Protein AF-A0A090TD73-F1 (afdb_monomer)

Sequence (42 aa):
MKKIAVILSGSGVFDGAEIHESVLALHAIEKAGATCTVLRQT

Foldseek 3Di:
DAEEEAEWADDDPVRIDDPVVVVVVCVVCVVVVYHYDYDYDD

Structure (mmCIF, N/CA/C/O backbone):
data_AF-A0A090TD73-F1
#
_entry.id   AF-A0A090TD73-F1
#
loop_
_atom_site.group_PDB
_atom_site.id
_atom_site.type_symbol
_atom_site.label_atom_id
_atom_site.label_alt_id
_atom_site.label_comp_id
_atom_site.label_asym_id
_atom_site.label_entity_id
_atom_site.label_seq_id
_atom_site.pdbx_PDB_ins_code
_atom_site.Cartn_x
_atom_site.Cartn_y
_atom_site.Cartn_z
_atom_site.occupancy
_atom_site.B_iso_or_equiv
_atom_site.auth_seq_id
_atom_site.auth_comp_id
_atom_site.auth_asym_id
_atom_site.auth_atom_id
_atom_site.pdbx_PDB_model_num
ATOM 1 N N . MET A 1 1 ? -16.554 1.029 11.415 1.00 82.06 1 MET A N 1
ATOM 2 C CA . MET A 1 1 ? -15.201 0.604 10.996 1.00 82.06 1 MET A CA 1
ATOM 3 C C . MET A 1 1 ? -15.229 0.387 9.490 1.00 82.06 1 MET A C 1
ATOM 5 O O . MET A 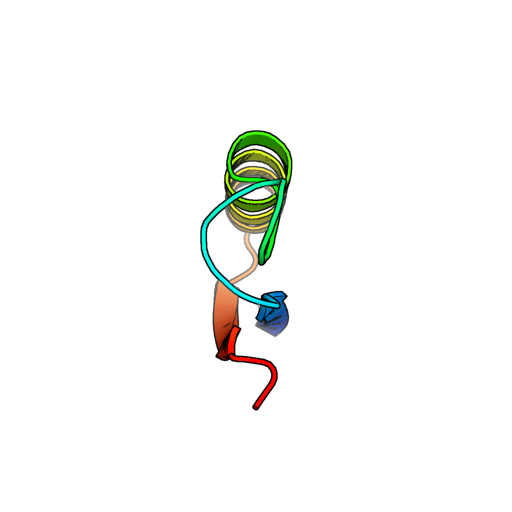1 1 ? -15.992 -0.461 9.041 1.00 82.06 1 MET A O 1
ATOM 9 N N . LYS A 1 2 ? -14.534 1.220 8.705 1.00 95.75 2 LYS A N 1
ATOM 10 C CA . LYS A 1 2 ? -14.553 1.111 7.235 1.00 95.75 2 LYS A CA 1
ATOM 11 C C . LYS A 1 2 ? -13.533 0.062 6.790 1.00 95.75 2 LYS A C 1
ATOM 13 O O . LYS A 1 2 ? -12.444 0.015 7.356 1.00 95.75 2 LYS A O 1
ATOM 18 N N . LYS A 1 3 ? -13.904 -0.756 5.804 1.00 97.62 3 LYS A N 1
ATOM 19 C CA . LYS A 1 3 ? -13.033 -1.759 5.178 1.00 97.62 3 LYS A CA 1
ATOM 20 C C . LYS A 1 3 ? -12.730 -1.313 3.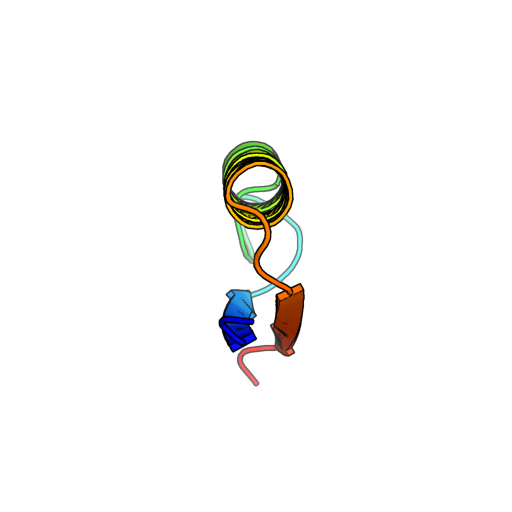752 1.00 97.62 3 LYS A C 1
ATOM 22 O O . LYS A 1 3 ? -13.666 -1.056 2.999 1.00 97.62 3 LYS A O 1
ATOM 27 N N . ILE A 1 4 ? -11.452 -1.195 3.409 1.00 98.19 4 ILE A N 1
ATOM 28 C CA . ILE A 1 4 ? -10.986 -0.682 2.116 1.00 98.19 4 ILE A CA 1
ATOM 29 C C . ILE A 1 4 ? -10.214 -1.784 1.390 1.00 98.19 4 ILE A C 1
ATOM 31 O O . ILE A 1 4 ? -9.286 -2.366 1.946 1.00 98.19 4 ILE A O 1
ATOM 35 N N . ALA A 1 5 ? -10.587 -2.074 0.146 1.00 98.06 5 ALA A N 1
ATOM 36 C CA . ALA A 1 5 ? -9.785 -2.926 -0.724 1.00 98.06 5 ALA A CA 1
ATOM 37 C C . ALA A 1 5 ? -8.752 -2.060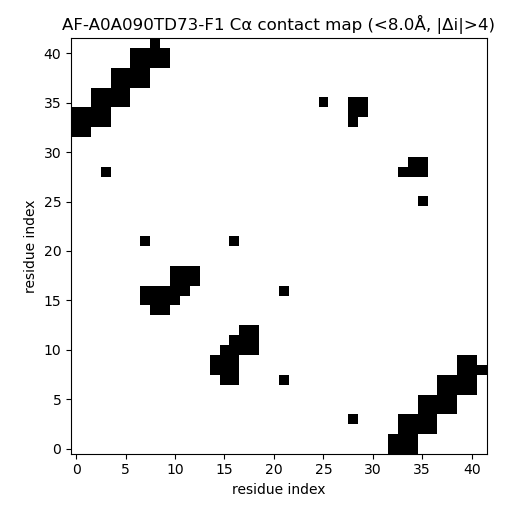 -1.456 1.00 98.06 5 ALA A C 1
ATOM 39 O O . ALA A 1 5 ? -9.116 -1.047 -2.050 1.00 98.06 5 ALA A O 1
ATOM 40 N N . VAL A 1 6 ? -7.482 -2.456 -1.408 1.00 98.06 6 VAL A N 1
ATOM 41 C CA . VAL A 1 6 ? -6.388 -1.793 -2.130 1.00 98.06 6 VAL A CA 1
ATOM 42 C C . VAL A 1 6 ? -5.874 -2.759 -3.183 1.00 98.06 6 VAL A C 1
ATOM 44 O O . VAL A 1 6 ? -5.415 -3.844 -2.839 1.00 98.06 6 VAL A O 1
ATOM 47 N N . ILE A 1 7 ? -5.974 -2.388 -4.457 1.00 98.06 7 ILE A N 1
ATOM 48 C CA . ILE A 1 7 ? -5.487 -3.207 -5.569 1.00 98.06 7 ILE A CA 1
ATOM 49 C C . ILE A 1 7 ? -4.101 -2.703 -5.963 1.00 98.06 7 ILE A C 1
ATOM 51 O O . ILE A 1 7 ? -3.954 -1.527 -6.284 1.00 98.06 7 ILE A O 1
ATOM 55 N N . LEU A 1 8 ? -3.103 -3.587 -5.945 1.00 98.12 8 LEU A N 1
ATOM 56 C CA . LEU A 1 8 ? -1.741 -3.294 -6.397 1.00 98.12 8 LEU A CA 1
ATOM 57 C C . LEU A 1 8 ? -1.404 -4.110 -7.647 1.00 98.12 8 LEU A C 1
ATOM 59 O O . LEU A 1 8 ? -1.743 -5.292 -7.740 1.00 98.12 8 LEU A O 1
ATOM 63 N N . SER A 1 9 ? -0.692 -3.487 -8.584 1.00 97.31 9 SER A N 1
ATOM 64 C CA . SER A 1 9 ? -0.278 -4.071 -9.867 1.00 97.31 9 SER A CA 1
ATOM 65 C C . SER A 1 9 ? 1.083 -4.780 -9.828 1.00 97.31 9 SER A C 1
ATOM 67 O O . SER A 1 9 ? 1.541 -5.269 -10.852 1.00 97.31 9 SER A O 1
ATOM 69 N N . GLY A 1 10 ? 1.742 -4.861 -8.668 1.00 96.12 10 GLY A N 1
ATOM 70 C CA . GLY A 1 10 ? 3.089 -5.426 -8.516 1.00 96.12 10 GLY A CA 1
ATOM 71 C C . GLY A 1 10 ? 3.881 -4.688 -7.434 1.00 96.12 10 GLY A C 1
ATOM 72 O O . GLY A 1 10 ? 3.275 -4.048 -6.576 1.00 96.12 10 GLY A O 1
ATOM 73 N N . SER A 1 11 ? 5.215 -4.762 -7.473 1.00 96.19 11 SER A N 1
ATOM 74 C CA . SER A 1 11 ? 6.104 -4.161 -6.463 1.00 96.19 11 SER A CA 1
ATOM 75 C C . SER A 1 11 ? 7.315 -3.485 -7.111 1.00 96.19 11 SER A C 1
ATOM 77 O O . SER A 1 11 ? 8.426 -4.014 -7.066 1.00 96.19 11 SER A O 1
ATOM 79 N N . GLY A 1 12 ? 7.101 -2.306 -7.686 1.00 96.06 12 GLY A N 1
ATOM 80 C CA . GLY A 1 12 ? 8.129 -1.573 -8.413 1.00 96.06 12 GLY A CA 1
ATOM 81 C C . GLY A 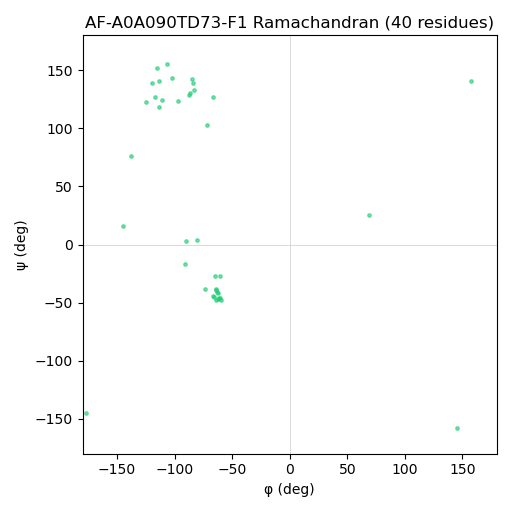1 12 ? 7.505 -0.592 -9.397 1.00 96.06 12 GLY A C 1
ATOM 82 O O . GLY A 1 12 ? 6.508 -0.896 -10.038 1.00 96.06 12 GLY A O 1
ATOM 83 N N . VAL A 1 13 ? 8.085 0.600 -9.531 1.00 96.56 13 VAL A N 1
ATOM 84 C CA . VAL A 1 13 ? 7.525 1.660 -10.391 1.00 96.56 13 VAL A CA 1
ATOM 85 C C . VAL A 1 13 ? 7.513 1.293 -11.882 1.00 96.56 13 VAL A C 1
ATOM 87 O O . VAL A 1 13 ? 6.684 1.795 -12.634 1.00 96.56 13 VAL A O 1
ATOM 90 N N . PHE A 1 14 ? 8.423 0.420 -12.323 1.00 97.31 14 PHE A N 1
ATOM 91 C CA . PHE A 1 14 ? 8.566 0.057 -13.737 1.00 97.31 14 PHE A CA 1
ATOM 92 C C . PHE A 1 14 ? 7.728 -1.159 -14.154 1.00 97.31 14 PHE A C 1
ATOM 94 O O . PHE A 1 14 ? 7.529 -1.372 -15.347 1.00 97.31 14 PHE A O 1
ATOM 101 N N . ASP A 1 15 ? 7.248 -1.954 -13.199 1.00 95.50 15 ASP A N 1
ATOM 102 C CA . ASP A 1 15 ? 6.606 -3.250 -13.442 1.00 95.50 15 ASP A CA 1
ATOM 103 C C . ASP A 1 15 ? 5.462 -3.562 -12.459 1.00 95.50 15 ASP A C 1
ATOM 105 O O . ASP A 1 15 ? 5.010 -4.703 -12.348 1.00 95.50 15 ASP A O 1
ATOM 109 N N . GLY A 1 16 ? 4.965 -2.551 -11.747 1.00 97.06 16 GLY A N 1
ATOM 110 C CA . GLY A 1 16 ? 3.955 -2.723 -10.716 1.00 97.06 16 GLY A CA 1
ATOM 111 C C . GLY A 1 16 ? 3.489 -1.411 -10.097 1.00 97.06 16 GLY A C 1
ATOM 112 O O . GLY A 1 16 ? 3.347 -0.396 -10.778 1.00 97.06 16 GLY A O 1
ATOM 113 N N . ALA A 1 17 ? 3.191 -1.452 -8.798 1.00 97.88 17 ALA A N 1
ATOM 114 C CA . ALA A 1 17 ? 2.796 -0.271 -8.048 1.00 97.88 17 ALA A CA 1
ATOM 115 C C . ALA A 1 17 ? 4.031 0.496 -7.558 1.00 97.88 17 ALA A C 1
ATOM 117 O O . ALA A 1 17 ? 5.024 -0.105 -7.131 1.00 97.88 17 ALA A O 1
ATOM 118 N N . GLU A 1 18 ? 3.948 1.826 -7.576 1.00 98.06 18 GLU A N 1
ATOM 119 C CA . GLU A 1 18 ? 4.950 2.684 -6.950 1.00 98.06 18 GLU A CA 1
ATOM 120 C C . GLU A 1 18 ? 4.900 2.472 -5.426 1.00 98.06 18 GLU A C 1
ATOM 122 O O . GLU A 1 18 ? 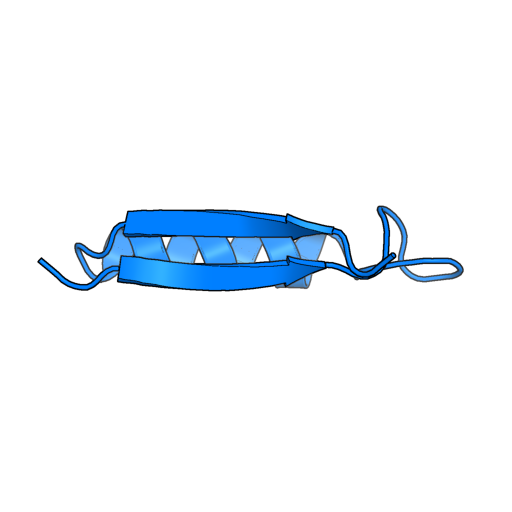3.834 2.494 -4.798 1.00 98.06 18 GLU A O 1
ATOM 127 N N . ILE A 1 19 ? 6.054 2.169 -4.831 1.00 97.94 19 ILE A N 1
ATOM 128 C CA . ILE A 1 19 ? 6.125 1.671 -3.454 1.00 97.94 19 ILE A CA 1
ATOM 129 C C . ILE A 1 19 ? 5.851 2.799 -2.457 1.00 97.94 19 ILE A C 1
ATOM 131 O O . ILE A 1 19 ? 5.166 2.565 -1.458 1.00 97.94 19 ILE A O 1
ATOM 135 N N . HIS A 1 20 ? 6.335 4.016 -2.706 1.00 98.31 20 HIS A N 1
ATOM 136 C CA . HIS A 1 20 ? 6.108 5.139 -1.798 1.00 98.31 20 HIS A CA 1
ATOM 137 C C . HIS A 1 20 ? 4.632 5.551 -1.752 1.00 98.31 20 HIS A C 1
ATOM 139 O O . HIS A 1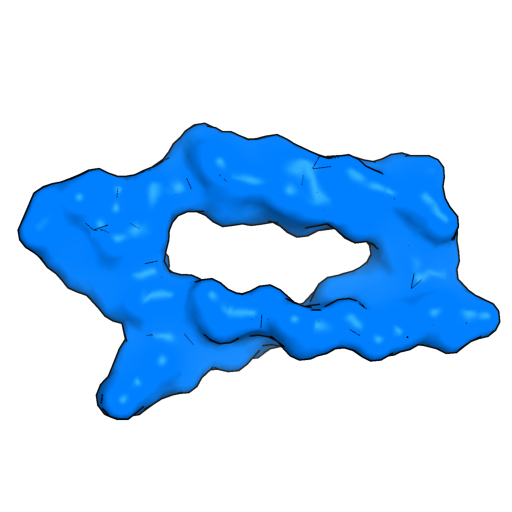 20 ? 4.086 5.726 -0.664 1.00 98.31 20 HIS A O 1
ATOM 145 N N . GLU A 1 21 ? 3.958 5.638 -2.895 1.00 98.19 21 GLU A N 1
ATOM 146 C CA . GLU A 1 21 ? 2.526 5.903 -3.009 1.00 98.19 21 GLU A CA 1
ATOM 147 C C . GLU A 1 21 ? 1.713 4.810 -2.321 1.00 98.19 21 GLU A C 1
ATOM 149 O O . GLU A 1 21 ? 0.826 5.111 -1.521 1.00 98.19 21 GLU A O 1
ATOM 154 N N . SER A 1 22 ? 2.055 3.542 -2.568 1.00 98.06 22 SER A N 1
ATOM 155 C CA . SER A 1 22 ? 1.373 2.402 -1.952 1.00 98.06 22 SER A CA 1
ATOM 156 C C . SER A 1 22 ? 1.473 2.454 -0.426 1.00 98.06 22 SER A C 1
ATOM 158 O O . SER A 1 22 ? 0.466 2.337 0.271 1.00 98.06 22 SER A O 1
ATOM 160 N N . VAL A 1 23 ? 2.672 2.690 0.115 1.00 98.19 23 VAL A N 1
ATOM 161 C CA . VAL A 1 23 ? 2.894 2.783 1.565 1.00 98.19 23 VAL A CA 1
ATOM 162 C C . VAL A 1 23 ? 2.183 3.996 2.164 1.00 98.19 23 VAL A C 1
ATOM 164 O O . VAL A 1 23 ? 1.513 3.862 3.188 1.00 98.19 23 VAL A O 1
ATOM 167 N N . LEU A 1 24 ? 2.274 5.170 1.532 1.00 98.69 24 LEU A N 1
ATOM 168 C CA . LEU A 1 24 ? 1.610 6.385 2.012 1.00 98.69 24 LEU A CA 1
ATOM 169 C C . LEU A 1 24 ? 0.082 6.249 1.990 1.00 98.69 24 LEU A C 1
ATOM 171 O O . LEU A 1 24 ? -0.580 6.687 2.932 1.00 98.69 24 LEU A O 1
ATOM 175 N N . ALA A 1 25 ? -0.479 5.600 0.969 1.00 98.44 25 ALA A N 1
ATOM 176 C CA . ALA A 1 25 ? -1.907 5.316 0.888 1.00 98.44 25 ALA A CA 1
ATOM 177 C C . ALA A 1 25 ? -2.362 4.373 2.013 1.00 98.44 25 ALA A C 1
ATOM 179 O 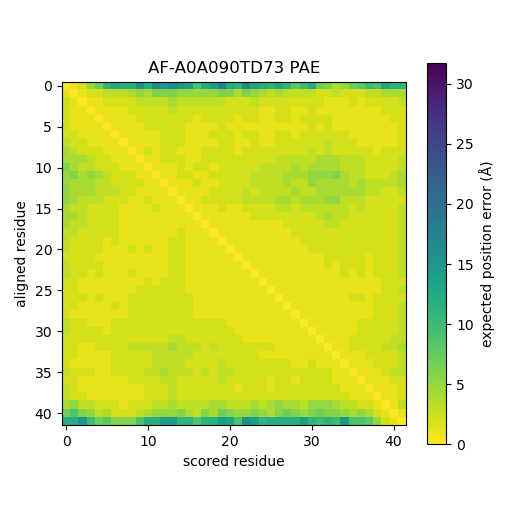O . ALA A 1 25 ? -3.336 4.670 2.708 1.00 98.44 25 ALA A O 1
ATOM 180 N N . LEU A 1 26 ? -1.642 3.269 2.245 1.00 98.31 26 LEU A N 1
ATOM 181 C CA . LEU A 1 26 ? -1.949 2.334 3.335 1.00 98.31 26 LEU A CA 1
ATOM 182 C C . LEU A 1 26 ? -1.831 3.014 4.708 1.00 98.31 26 LEU A C 1
ATOM 184 O O . LEU A 1 26 ? -2.714 2.856 5.552 1.00 98.31 26 LEU A O 1
ATOM 188 N N . HIS A 1 27 ? -0.804 3.846 4.900 1.00 98.44 27 HIS A N 1
ATOM 189 C CA . HIS A 1 27 ? -0.619 4.624 6.123 1.00 98.44 27 HIS A CA 1
ATOM 190 C C . HIS A 1 27 ? -1.756 5.632 6.349 1.00 98.44 27 HIS A C 1
ATOM 192 O O . HIS A 1 27 ? -2.250 5.779 7.467 1.00 98.44 27 HIS A O 1
ATOM 198 N N . ALA A 1 28 ? -2.223 6.308 5.297 1.00 98.56 28 ALA A N 1
ATOM 199 C CA . ALA A 1 28 ? -3.356 7.226 5.386 1.00 98.56 28 ALA A CA 1
ATOM 200 C C . ALA A 1 28 ? -4.660 6.502 5.762 1.00 98.56 28 ALA A C 1
ATOM 202 O O . ALA A 1 28 ? -5.440 7.020 6.565 1.00 98.56 28 ALA A O 1
ATOM 203 N N . ILE A 1 29 ? -4.881 5.296 5.227 1.00 98.31 29 ILE A N 1
ATOM 204 C CA . ILE A 1 29 ? -6.030 4.449 5.580 1.00 98.31 29 ILE A CA 1
ATOM 205 C C . ILE A 1 29 ? -5.996 4.085 7.069 1.00 98.31 29 ILE A C 1
ATOM 207 O O . ILE A 1 29 ? -7.007 4.233 7.760 1.00 98.31 29 ILE A O 1
ATOM 211 N N . GLU A 1 30 ? -4.833 3.670 7.573 1.00 97.81 30 GLU A N 1
ATOM 212 C CA . GLU A 1 30 ? -4.644 3.336 8.986 1.00 97.81 30 GLU A CA 1
ATOM 213 C C . GLU A 1 30 ? -4.884 4.555 9.893 1.00 97.81 30 GLU A C 1
ATOM 215 O O . GLU A 1 30 ? -5.666 4.478 10.843 1.00 97.81 30 GLU A O 1
ATOM 220 N N . LYS A 1 31 ? -4.312 5.722 9.554 1.00 98.31 31 LYS A N 1
ATOM 221 C CA . LYS A 1 31 ? -4.529 6.979 10.299 1.00 98.31 31 LYS A CA 1
ATOM 222 C C . LYS A 1 31 ? -5.989 7.427 10.321 1.00 98.31 31 LYS A C 1
ATOM 224 O O . LYS A 1 31 ? -6.398 8.109 11.257 1.00 98.31 31 LYS A O 1
ATOM 229 N N . ALA A 1 32 ? -6.779 7.053 9.317 1.00 98.12 32 ALA A N 1
ATOM 230 C CA . ALA A 1 32 ? -8.211 7.331 9.264 1.00 98.12 32 ALA A CA 1
ATOM 231 C C . ALA A 1 32 ? -9.062 6.349 10.099 1.00 98.12 32 ALA A C 1
ATOM 233 O O . ALA A 1 32 ? -10.294 6.424 10.064 1.00 98.12 32 ALA A O 1
ATOM 234 N N . GLY A 1 33 ? -8.444 5.414 10.834 1.00 97.81 33 GLY A N 1
ATOM 235 C CA . GLY A 1 33 ? -9.148 4.413 11.643 1.00 97.81 33 GLY A CA 1
ATOM 236 C C . GLY A 1 33 ? -9.897 3.372 10.802 1.00 97.81 33 GLY A C 1
ATOM 237 O O . GLY A 1 33 ? -10.906 2.810 11.243 1.00 97.81 33 GLY A O 1
ATOM 238 N N . ALA A 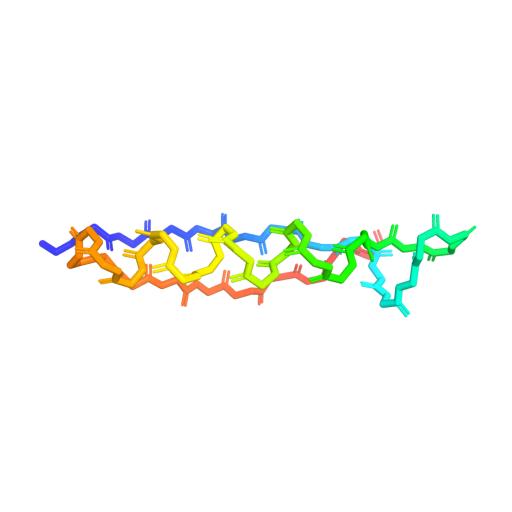1 34 ? -9.449 3.150 9.566 1.00 98.38 34 ALA A N 1
ATOM 239 C CA . ALA A 1 34 ? -9.991 2.150 8.659 1.00 98.38 34 ALA A CA 1
ATOM 240 C C . ALA A 1 34 ? -9.025 0.968 8.524 1.00 98.38 34 ALA A C 1
ATOM 242 O O . ALA A 1 34 ? -7.821 1.092 8.729 1.00 98.38 34 ALA A O 1
ATOM 243 N N . THR A 1 35 ? -9.565 -0.196 8.175 1.00 98.06 35 THR A N 1
ATOM 244 C CA . THR A 1 35 ? -8.765 -1.385 7.875 1.00 98.06 35 THR A CA 1
ATOM 245 C C . THR A 1 35 ? -8.686 -1.579 6.369 1.00 98.06 35 THR A C 1
ATOM 247 O O . THR A 1 35 ? -9.656 -1.316 5.649 1.00 98.06 35 THR A O 1
ATOM 250 N N . CYS A 1 36 ? -7.535 -2.040 5.881 1.00 97.56 36 CYS A N 1
ATOM 251 C CA . CYS A 1 36 ? -7.342 -2.358 4.471 1.00 97.56 36 CYS A CA 1
ATOM 252 C C . CYS A 1 36 ? -7.086 -3.850 4.241 1.00 97.56 36 CYS A C 1
ATOM 254 O O . CYS A 1 36 ? -6.570 -4.562 5.101 1.00 97.56 36 CYS A O 1
ATOM 256 N N . THR A 1 37 ? -7.458 -4.326 3.056 1.00 98.38 37 THR A N 1
ATOM 257 C CA . THR A 1 37 ? -7.063 -5.631 2.525 1.00 98.38 37 THR A CA 1
ATOM 258 C C . THR A 1 37 ? -6.422 -5.398 1.169 1.00 98.38 37 THR A C 1
ATOM 260 O O . THR A 1 37 ? -7.040 -4.801 0.287 1.00 98.38 37 THR A O 1
ATOM 263 N N . VAL A 1 38 ? -5.177 -5.841 1.023 1.00 97.88 38 VAL A N 1
ATOM 264 C CA . VAL A 1 38 ? -4.426 -5.703 -0.224 1.00 97.88 38 VAL A CA 1
ATOM 265 C C . VAL A 1 38 ? -4.746 -6.882 -1.134 1.00 97.88 38 VAL A C 1
ATOM 267 O O . VAL A 1 38 ? -4.698 -8.036 -0.711 1.00 97.88 38 VAL A O 1
ATOM 270 N N . LEU A 1 39 ? -5.074 -6.579 -2.384 1.00 98.06 39 LEU A N 1
ATOM 271 C CA . LEU A 1 39 ? -5.352 -7.532 -3.445 1.00 98.06 39 LEU A CA 1
ATOM 272 C C . LEU A 1 39 ? -4.346 -7.310 -4.571 1.00 98.06 39 LEU A C 1
ATOM 274 O O . LEU A 1 39 ? -4.030 -6.175 -4.928 1.00 98.06 39 LEU A O 1
ATOM 278 N N . ARG A 1 40 ? -3.854 -8.401 -5.151 1.00 94.38 40 ARG A N 1
ATOM 279 C CA . ARG A 1 40 ? -3.033 -8.337 -6.357 1.00 94.38 40 ARG A CA 1
ATOM 280 C C . ARG A 1 40 ? -3.943 -8.236 -7.576 1.00 94.38 40 ARG A C 1
ATOM 282 O O . ARG A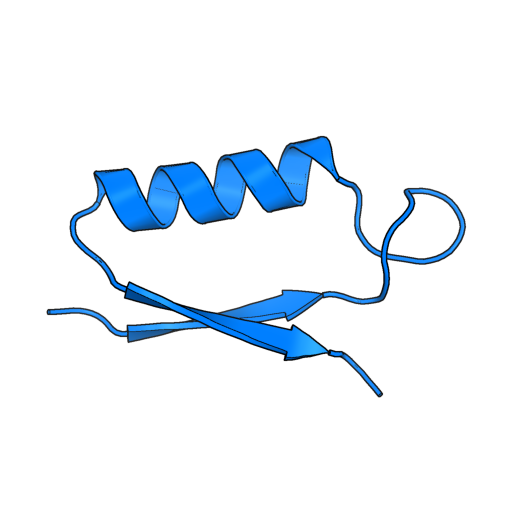 1 40 ? -4.874 -9.029 -7.704 1.00 94.38 40 ARG A O 1
ATOM 289 N N . GLN A 1 41 ? -3.639 -7.316 -8.484 1.00 90.56 41 GLN A N 1
ATOM 290 C CA . GLN A 1 41 ? -4.187 -7.337 -9.834 1.00 90.56 41 GLN A CA 1
ATOM 291 C C . GLN A 1 41 ? -3.516 -8.492 -10.591 1.00 90.56 41 GLN A C 1
ATOM 293 O O . GLN A 1 41 ? -2.325 -8.431 -10.895 1.00 90.56 41 GLN A O 1
ATOM 298 N N . THR A 1 42 ? -4.236 -9.602 -10.755 1.00 78.06 42 THR A N 1
ATOM 299 C CA . THR A 1 42 ? -3.833 -10.729 -11.614 1.00 78.06 42 THR A CA 1
ATOM 300 C C . THR A 1 42 ? -3.848 -10.337 -13.076 1.00 78.06 42 THR A C 1
ATOM 302 O O . THR A 1 42 ? -4.813 -9.635 -13.457 1.00 78.06 42 THR A O 1
#

pLDDT: mean 96.64, std 4.0, range [78.06, 98.69]

Radius of gyration: 10.72 Å; Cα contacts (8 Å, |Δi|>4): 61; chains: 1; bounding box: 24×18×25 Å

Mean predicted aligned error: 2.31 Å

Nearest PDB structures (foldseek):
  3l3b-assembly1_B  TM=9.943E-01  e=7.314E-02  Ehrlichia chaffeensis str. Arkansas
  3vzd-assembly2_E-4  TM=5.684E-01  e=1.738E+00  Homo sapiens
  4w6q-assembly1_A  TM=5.875E-01  e=2.815E+00  Streptococcus agalactiae COH1
  7n2w-assembly1_B  TM=4.122E-01  e=3.461E+00  Klebsiella pneumoniae subsp. pneumoniae MGH 78578

InterPro domains:
  IPR029062 Class I glutamine amidotransferase-like [G3DSA:3.40.50.880] (1-40)
  IPR029062 Class I glutamine amidotransferase-like [SSF52317] (1-39)

Secondary structure (DSSP, 8-state):
--EEEEEE--SSTTTS--HHHHHHHHHHHHHTT-EEEEEE--

Organism: NCBI:txid990268

Solvent-accessible surface area (backbone atoms only — not comparable to full-atom values): 2544 Å² total; per-residue (Å²): 128,54,77,42,82,43,79,35,60,51,87,31,73,91,73,31,27,45,61,67,61,52,50,51,52,54,51,51,40,48,77,70,65,31,49,76,47,83,40,76,60,124